Protein AF-A0A9D5YER2-F1 (afdb_monomer)

Radius of gyration: 27.89 Å; Cα contacts (8 Å, |Δi|>4): 92; chains: 1; bounding box: 49×84×61 Å

Solvent-accessible surface area (backbone atoms only — not comparable to full-atom values): 9238 Å² total; per-residue (Å²): 123,47,79,38,75,93,77,35,31,36,40,27,46,61,69,52,48,62,48,29,72,40,85,91,34,72,49,20,54,52,53,50,52,51,36,69,79,38,74,85,38,47,78,40,70,50,75,81,81,73,74,62,90,54,75,77,71,39,74,69,49,53,52,54,51,33,56,75,75,33,72,83,50,34,63,60,52,50,48,56,56,45,59,54,51,72,77,57,82,60,95,84,51,76,71,58,58,51,58,50,52,51,49,55,50,50,56,50,31,72,77,42,57,88,75,46,48,77,71,55,47,51,53,52,51,64,74,62,53,74,79,77,73,77,74,74,79,73,88,77,81,79,84,81,79,81,87,78,132

Foldseek 3Di:
DDADQVQLEAEDEPVLVVQLVDPPGPSVVVVVVSCVVRVPHYYDHDDPPPPVLCPPVDPVVLLVVCVVPPVPCNVVLVCLVVVLVVVPPPPPDPPSVVVSVVVSVVVSCVVVVVSPDPVVVVVVCVVPPPPPPPPPPPDDDDDDDDDDD

Sequence (149 aa):
MFINESKREIIVSKAEYTKAMKVGTPEFEDLFRAKQICPNAKVIIKKSNNKNNYKNLTKKFMLNYVNANDKNYIETFEQLFNSIGETIYDEANDEYKEVSFFYVRNEFLKRYPQFMTPSDRKKFEEANKPALTTVSTEEFTEEITDEVA

Secondary structure (DSSP, 8-state):
-EEETTTTEEEEEHHHHHHHTSTTSHHHHHHHHHHHHSTTPEEEEE------TTTT--HHHHHHHHHHH-TTTHHHHHHHHHHHHHT---TT-HHHHHHHHHHHHHHHHHH-GGG--HHHHHHHHHHT---------------------

Mean predicted aligned error: 16.17 Å

Structure (mmCIF, N/CA/C/O backbone):
data_AF-A0A9D5YER2-F1
#
_entry.id   AF-A0A9D5YER2-F1
#
loop_
_atom_site.group_PDB
_atom_site.id
_atom_site.type_symbol
_atom_site.label_atom_id
_atom_site.label_alt_id
_atom_site.label_comp_id
_atom_site.label_asym_id
_atom_site.label_entity_id
_atom_site.label_seq_id
_atom_site.pdbx_PDB_ins_code
_atom_site.Cartn_x
_atom_site.Cartn_y
_atom_site.Cartn_z
_atom_site.occupancy
_atom_site.B_iso_or_equiv
_atom_site.auth_seq_id
_atom_site.auth_comp_id
_atom_site.auth_asym_id
_atom_site.auth_atom_id
_atom_site.pdbx_PDB_model_num
ATOM 1 N N . MET A 1 1 ? 9.301 -8.240 -16.639 1.00 79.44 1 MET A N 1
ATOM 2 C CA . MET A 1 1 ? 8.847 -8.030 -18.041 1.00 79.44 1 MET A CA 1
ATOM 3 C C . MET A 1 1 ? 8.426 -9.354 -18.682 1.00 79.44 1 MET A C 1
ATOM 5 O O . MET A 1 1 ? 9.010 -10.375 -18.353 1.00 79.44 1 MET A O 1
ATOM 9 N N . PHE A 1 2 ? 7.410 -9.364 -19.554 1.00 86.62 2 PHE A N 1
ATOM 10 C CA . PHE A 1 2 ? 6.900 -10.574 -20.223 1.00 86.62 2 PHE A CA 1
ATOM 11 C C . PHE A 1 2 ? 6.587 -10.302 -21.701 1.00 86.62 2 PHE A C 1
ATOM 13 O O . PHE A 1 2 ? 5.973 -9.282 -22.009 1.00 86.62 2 PHE A O 1
ATOM 20 N N . ILE A 1 3 ? 6.966 -11.208 -22.604 1.00 87.31 3 ILE A N 1
ATOM 21 C CA . ILE A 1 3 ? 6.707 -11.089 -24.047 1.00 87.31 3 ILE A CA 1
ATOM 22 C C . ILE A 1 3 ? 5.564 -12.033 -24.427 1.00 87.31 3 ILE A C 1
ATOM 24 O O . ILE A 1 3 ? 5.626 -13.234 -24.186 1.00 87.31 3 IL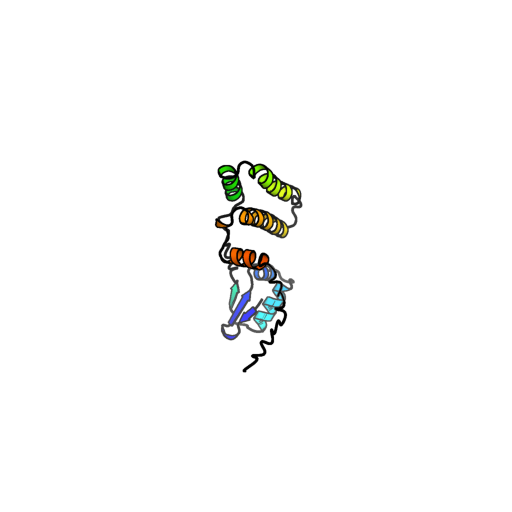E A O 1
ATOM 28 N N . ASN A 1 4 ? 4.515 -11.482 -25.030 1.00 86.19 4 ASN A N 1
ATOM 29 C CA . ASN A 1 4 ? 3.435 -12.233 -25.651 1.00 86.19 4 ASN A CA 1
ATOM 30 C C . ASN A 1 4 ? 3.632 -12.226 -27.168 1.00 86.19 4 ASN A C 1
ATOM 32 O O . ASN A 1 4 ? 3.234 -11.279 -27.849 1.00 86.19 4 ASN A O 1
ATOM 36 N N . GLU A 1 5 ? 4.242 -13.285 -27.691 1.00 82.06 5 GLU A N 1
ATOM 37 C CA . GLU A 1 5 ? 4.552 -13.409 -29.118 1.00 82.06 5 GLU A CA 1
ATOM 38 C C . GLU A 1 5 ? 3.284 -13.471 -29.981 1.00 82.06 5 GLU A C 1
ATOM 40 O O . GLU A 1 5 ? 3.188 -12.771 -30.990 1.00 82.06 5 GLU A O 1
ATOM 45 N N . SER A 1 6 ? 2.260 -14.215 -29.544 1.00 84.75 6 SER A N 1
ATOM 46 C CA . SER A 1 6 ? 1.005 -14.393 -30.289 1.00 84.75 6 SER A CA 1
ATOM 47 C C . SER A 1 6 ? 0.247 -13.084 -30.497 1.00 84.75 6 SER A C 1
ATOM 49 O O . SER A 1 6 ? -0.347 -12.867 -31.551 1.00 84.75 6 SER A O 1
ATOM 51 N N . LYS A 1 7 ? 0.256 -12.200 -29.492 1.00 84.94 7 LYS A N 1
ATOM 52 C CA . LYS A 1 7 ? -0.394 -10.880 -29.568 1.00 84.94 7 LYS A CA 1
ATOM 53 C C . LYS A 1 7 ? 0.551 -9.764 -29.998 1.00 84.94 7 LYS A C 1
ATOM 55 O O . LYS A 1 7 ? 0.090 -8.647 -30.208 1.00 84.94 7 LYS A O 1
ATOM 60 N N . ARG A 1 8 ? 1.850 -10.056 -30.139 1.00 87.00 8 ARG A N 1
ATOM 61 C CA . ARG A 1 8 ? 2.913 -9.064 -30.348 1.00 87.00 8 ARG A CA 1
ATOM 62 C C . ARG A 1 8 ? 2.838 -7.958 -29.294 1.00 87.00 8 ARG A C 1
ATOM 64 O O . ARG A 1 8 ? 2.746 -6.775 -29.614 1.00 87.00 8 ARG A O 1
ATOM 71 N N . GLU A 1 9 ? 2.854 -8.342 -28.023 1.00 91.88 9 GLU A N 1
ATOM 72 C CA . GLU A 1 9 ? 2.796 -7.402 -26.900 1.00 91.88 9 GLU A CA 1
ATOM 73 C C . GLU A 1 9 ? 3.950 -7.639 -25.927 1.00 91.88 9 GLU A C 1
ATOM 75 O O . GLU A 1 9 ? 4.200 -8.766 -25.511 1.00 91.88 9 GLU A O 1
ATOM 80 N N . ILE A 1 10 ? 4.628 -6.568 -25.518 1.00 90.62 10 ILE A N 1
ATOM 81 C CA . ILE A 1 10 ? 5.614 -6.601 -24.433 1.00 90.62 10 ILE A CA 1
ATOM 82 C C . ILE A 1 10 ? 4.936 -6.022 -23.196 1.00 90.62 10 ILE A C 1
ATOM 84 O O . ILE A 1 10 ? 4.649 -4.826 -23.132 1.00 90.62 10 ILE A O 1
ATOM 88 N N . ILE A 1 11 ? 4.650 -6.874 -22.221 1.00 89.44 11 ILE A N 1
ATOM 89 C CA . ILE A 1 11 ? 3.962 -6.513 -20.987 1.00 89.44 11 ILE A CA 1
ATOM 90 C C . ILE A 1 11 ? 4.998 -6.129 -19.930 1.00 89.44 11 ILE A C 1
ATOM 92 O O . ILE A 1 11 ? 5.840 -6.932 -19.520 1.00 89.44 11 ILE A O 1
ATOM 96 N N . VAL A 1 12 ? 4.898 -4.892 -19.454 1.00 90.62 12 VAL A N 1
ATOM 97 C CA . VAL A 1 12 ? 5.778 -4.305 -18.434 1.00 90.62 12 VAL A CA 1
ATOM 98 C C . VAL A 1 12 ? 4.952 -3.732 -17.294 1.00 90.62 12 VAL A C 1
ATOM 100 O O . VAL A 1 12 ? 3.843 -3.239 -17.504 1.00 90.62 12 VAL A O 1
ATOM 103 N N . SER A 1 13 ? 5.466 -3.775 -16.070 1.00 88.06 13 SER A N 1
ATOM 104 C CA . SER A 1 13 ? 4.884 -2.989 -14.981 1.00 88.06 13 SER A CA 1
ATOM 105 C C . SER A 1 13 ? 5.176 -1.497 -15.179 1.00 88.06 13 SER A C 1
ATOM 107 O O . SER A 1 13 ? 6.111 -1.110 -15.881 1.00 88.06 13 SER A O 1
ATOM 109 N N . LYS A 1 14 ? 4.386 -0.630 -14.531 1.00 86.25 14 LYS A N 1
ATOM 110 C CA . LYS A 1 14 ? 4.625 0.823 -14.565 1.00 86.25 14 LYS A CA 1
ATOM 111 C C . LYS A 1 14 ? 6.012 1.185 -14.018 1.00 86.25 14 LYS A C 1
ATOM 113 O O . LYS A 1 14 ? 6.659 2.062 -14.574 1.00 86.25 14 LYS A O 1
ATOM 118 N N . ALA A 1 15 ? 6.462 0.518 -12.955 1.00 86.19 15 ALA A N 1
ATOM 119 C CA . ALA A 1 15 ? 7.764 0.776 -12.344 1.00 86.19 15 ALA A CA 1
ATOM 120 C C . ALA A 1 15 ? 8.919 0.378 -13.276 1.00 86.19 15 ALA A C 1
ATOM 122 O O . ALA A 1 15 ? 9.803 1.196 -13.519 1.00 86.19 15 ALA A O 1
ATOM 123 N N . GLU A 1 16 ? 8.872 -0.830 -13.850 1.00 87.06 16 GLU A N 1
ATOM 124 C CA . GLU A 1 16 ? 9.866 -1.289 -14.832 1.00 87.06 16 GLU A CA 1
ATOM 125 C C . GLU A 1 16 ? 9.901 -0.367 -16.054 1.00 87.06 16 GLU A C 1
ATOM 127 O O . GLU A 1 16 ? 10.980 0.017 -16.489 1.00 87.06 16 GLU A O 1
ATOM 132 N N . TYR A 1 17 ? 8.740 0.048 -16.577 1.00 89.06 17 TYR A N 1
ATOM 133 C CA . TYR A 1 17 ? 8.687 0.945 -17.732 1.00 89.06 17 TYR A CA 1
ATOM 134 C C . TYR A 1 17 ? 9.355 2.293 -17.447 1.00 89.06 17 TYR A C 1
ATOM 136 O O . TYR A 1 17 ? 10.166 2.746 -18.246 1.00 89.06 17 TYR A O 1
ATOM 144 N N . THR A 1 18 ? 9.069 2.915 -16.298 1.00 88.81 18 THR A N 1
ATOM 145 C CA . THR A 1 18 ? 9.690 4.195 -15.915 1.00 88.81 18 THR A CA 1
ATOM 146 C C . THR A 1 18 ? 11.210 4.077 -15.797 1.00 88.81 18 THR A C 1
ATOM 148 O O . THR A 1 18 ? 11.927 4.978 -16.229 1.00 88.81 18 THR A O 1
ATOM 151 N N . LYS A 1 19 ? 11.717 2.970 -15.238 1.00 90.56 19 LYS A N 1
ATOM 152 C CA . LYS A 1 19 ? 13.163 2.710 -15.161 1.00 90.56 19 LYS A CA 1
ATOM 153 C C . LYS A 1 19 ? 13.763 2.490 -16.548 1.00 90.56 19 LYS A C 1
ATOM 155 O O . LYS A 1 19 ? 14.757 3.128 -16.876 1.00 90.56 19 LYS A O 1
ATOM 160 N N . ALA A 1 20 ? 13.081 1.719 -17.392 1.00 89.38 20 ALA A N 1
ATOM 161 C CA . ALA A 1 20 ? 13.477 1.437 -18.767 1.00 89.38 20 ALA A CA 1
ATOM 162 C C . ALA A 1 20 ? 13.493 2.669 -19.688 1.00 89.38 20 ALA A C 1
ATOM 164 O O . ALA A 1 20 ? 13.995 2.578 -20.802 1.00 89.38 20 ALA A O 1
ATOM 165 N N . MET A 1 21 ? 12.967 3.827 -19.270 1.00 87.50 21 MET A N 1
ATOM 166 C CA . MET A 1 21 ? 13.139 5.082 -20.017 1.00 87.50 21 MET A CA 1
ATOM 167 C C . MET A 1 21 ? 14.532 5.701 -19.826 1.00 87.50 21 MET A C 1
ATOM 169 O O . MET A 1 21 ? 14.908 6.594 -20.584 1.00 87.50 21 MET A O 1
ATOM 173 N N . LYS A 1 22 ? 15.305 5.247 -18.831 1.00 90.75 22 LYS A N 1
ATOM 174 C CA . LYS A 1 22 ? 16.676 5.703 -18.586 1.00 90.75 22 LYS A CA 1
ATOM 175 C C . LYS A 1 22 ? 17.665 4.758 -19.260 1.00 90.75 22 LYS A C 1
ATOM 177 O O . LYS A 1 22 ? 17.782 3.594 -18.877 1.00 90.75 22 LYS A O 1
ATOM 182 N N . VAL A 1 23 ? 18.391 5.278 -20.245 1.00 88.12 23 VAL A N 1
ATOM 183 C CA . VAL A 1 23 ? 19.458 4.547 -20.942 1.00 88.12 23 VAL A CA 1
ATOM 184 C C . VAL A 1 23 ? 20.531 4.111 -19.940 1.00 88.12 23 VAL A C 1
ATOM 186 O O . VAL A 1 23 ? 20.901 4.883 -19.057 1.00 88.12 23 VAL A O 1
ATOM 189 N N . GLY A 1 24 ? 21.015 2.874 -20.075 1.00 86.69 24 GLY A N 1
ATOM 190 C CA . GLY A 1 24 ? 22.034 2.295 -19.192 1.00 86.69 24 GLY A CA 1
ATOM 191 C C . GLY A 1 24 ? 21.486 1.655 -17.913 1.00 86.69 24 GLY A C 1
ATOM 192 O O . GLY A 1 24 ? 22.265 1.220 -17.072 1.00 86.69 24 GLY A O 1
ATOM 193 N N . THR A 1 25 ? 20.161 1.584 -17.752 1.00 91.69 25 THR A N 1
ATOM 194 C CA . THR A 1 25 ? 19.543 0.749 -16.713 1.00 91.69 25 THR A CA 1
ATOM 195 C C . THR A 1 25 ? 19.361 -0.691 -17.205 1.00 91.69 25 THR A C 1
ATOM 197 O O . THR A 1 25 ? 19.123 -0.892 -18.401 1.00 91.69 25 THR A O 1
ATOM 200 N N . PRO A 1 26 ? 19.405 -1.696 -16.311 1.00 91.31 26 PRO A N 1
ATOM 201 C CA . PRO A 1 26 ? 19.087 -3.079 -16.671 1.00 91.31 26 PRO A CA 1
ATOM 202 C C . PRO A 1 26 ? 17.713 -3.204 -17.346 1.00 91.31 26 PRO A C 1
ATOM 204 O O . PRO A 1 26 ? 17.563 -3.890 -18.352 1.00 91.31 26 PRO A O 1
ATOM 207 N N . GLU A 1 27 ? 16.718 -2.454 -16.864 1.00 90.94 27 GLU A N 1
ATOM 208 C CA . GLU A 1 27 ? 15.365 -2.475 -17.417 1.00 90.94 27 GLU A CA 1
ATOM 209 C C . GLU A 1 27 ? 15.287 -1.892 -18.841 1.00 90.94 27 GLU A C 1
ATOM 211 O O . GLU A 1 27 ? 14.436 -2.311 -19.633 1.00 90.94 27 GLU A O 1
ATOM 216 N N . PHE A 1 28 ? 16.167 -0.945 -19.191 1.00 92.00 28 PHE A N 1
ATOM 217 C CA . PHE A 1 28 ? 16.289 -0.437 -20.561 1.00 92.00 28 PHE A CA 1
ATOM 218 C C . PHE A 1 28 ? 16.851 -1.510 -21.496 1.00 92.00 28 PHE A C 1
ATOM 220 O O . PHE A 1 28 ? 16.302 -1.715 -22.581 1.00 92.00 28 PHE A O 1
ATOM 227 N N . GLU A 1 29 ? 17.910 -2.213 -21.081 1.00 91.81 29 GLU A N 1
ATOM 228 C CA . GLU A 1 29 ? 18.491 -3.295 -21.881 1.00 91.81 29 GLU A CA 1
ATOM 229 C C . GLU A 1 29 ? 17.493 -4.427 -22.111 1.00 91.81 29 GLU A C 1
ATOM 231 O O . GLU A 1 29 ? 17.349 -4.895 -23.240 1.00 91.81 29 GLU A O 1
ATOM 236 N N . ASP A 1 30 ? 16.756 -4.817 -21.074 1.00 90.44 30 ASP A N 1
ATOM 237 C CA . ASP A 1 30 ? 15.727 -5.849 -21.175 1.00 90.44 30 ASP A CA 1
ATOM 238 C C . ASP A 1 30 ? 14.628 -5.453 -22.166 1.00 90.44 30 ASP A C 1
ATOM 240 O O . ASP A 1 30 ? 14.231 -6.253 -23.018 1.00 90.44 30 ASP A O 1
ATOM 244 N N . LEU A 1 31 ? 14.173 -4.194 -22.125 1.00 90.00 31 LEU A N 1
ATOM 245 C CA . LEU A 1 31 ? 13.164 -3.696 -23.063 1.00 90.00 31 LEU A CA 1
ATOM 246 C C . LEU A 1 31 ? 13.705 -3.644 -24.495 1.00 90.00 31 LEU A C 1
ATOM 248 O O . LEU A 1 31 ? 12.978 -3.925 -25.450 1.00 90.00 31 LEU A O 1
ATOM 252 N N . PHE A 1 32 ? 14.977 -3.281 -24.651 1.00 90.25 32 PHE A N 1
ATOM 253 C CA . PHE A 1 32 ? 15.642 -3.225 -25.943 1.00 90.25 32 PHE A CA 1
ATOM 254 C C . PHE A 1 32 ? 15.810 -4.622 -26.552 1.00 90.25 32 PHE A C 1
ATOM 256 O O . PHE A 1 32 ? 15.434 -4.830 -27.706 1.00 90.25 32 PHE A O 1
ATOM 263 N N . ARG A 1 33 ? 16.265 -5.607 -25.767 1.00 90.62 33 ARG A N 1
ATOM 264 C CA . ARG A 1 33 ? 16.344 -7.020 -26.178 1.00 90.62 33 ARG A CA 1
ATOM 265 C C . ARG A 1 33 ? 14.965 -7.568 -26.541 1.00 90.62 33 ARG 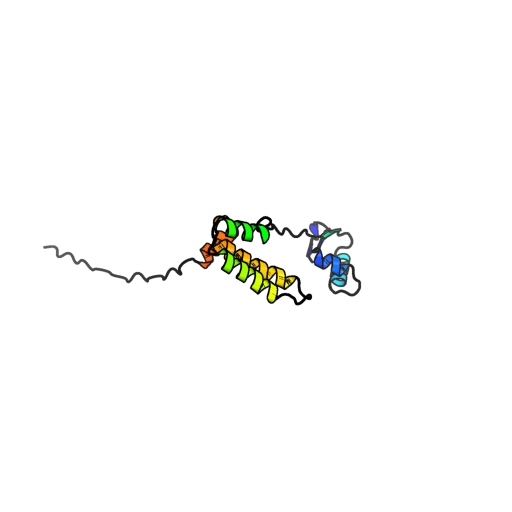A C 1
ATOM 267 O O . ARG A 1 33 ? 14.809 -8.184 -27.592 1.00 90.62 33 ARG A O 1
ATOM 274 N N . ALA A 1 34 ? 13.939 -7.271 -25.742 1.00 88.12 34 ALA A N 1
ATOM 275 C CA . ALA A 1 34 ? 12.565 -7.677 -26.038 1.00 88.12 34 ALA A CA 1
ATOM 276 C C . ALA A 1 34 ? 12.058 -7.104 -27.375 1.00 88.12 34 ALA A C 1
ATOM 278 O O . ALA A 1 34 ? 11.384 -7.804 -28.133 1.00 88.12 34 ALA A O 1
ATOM 279 N N . LYS A 1 35 ? 12.423 -5.859 -27.710 1.00 87.62 35 LYS A N 1
ATOM 280 C CA . LYS A 1 35 ? 12.124 -5.259 -29.020 1.00 87.62 35 LYS A CA 1
ATOM 281 C C . LYS A 1 35 ? 12.915 -5.885 -30.165 1.00 87.62 35 LYS A C 1
ATOM 283 O O . LYS A 1 35 ? 12.386 -5.953 -31.264 1.00 87.62 35 LYS A O 1
ATOM 288 N N . GLN A 1 36 ? 14.141 -6.353 -29.947 1.00 89.75 36 GLN A N 1
ATOM 289 C CA . GLN A 1 36 ? 14.880 -7.079 -30.989 1.00 89.75 36 GLN A CA 1
ATOM 290 C C . GLN A 1 36 ? 14.226 -8.428 -31.312 1.00 89.75 36 GLN A C 1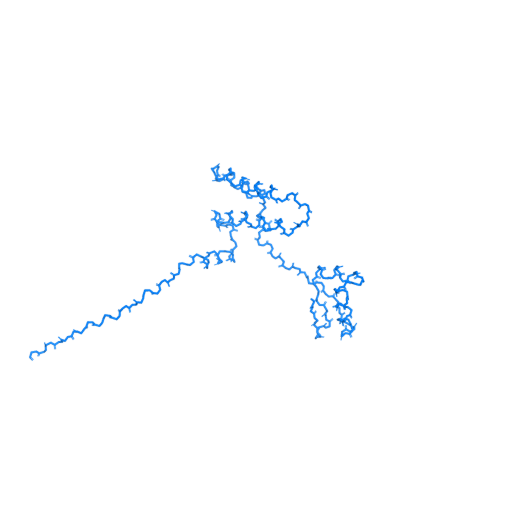
ATOM 292 O O . GLN A 1 36 ? 14.109 -8.786 -32.480 1.00 89.75 36 GLN A O 1
ATOM 297 N N . ILE A 1 37 ? 13.751 -9.140 -30.287 1.00 87.31 37 ILE A N 1
ATOM 298 C CA . ILE A 1 37 ? 13.060 -10.431 -30.435 1.00 87.31 37 ILE A CA 1
ATOM 299 C C . ILE A 1 37 ? 11.685 -10.242 -31.097 1.00 87.31 37 ILE A C 1
ATOM 301 O O . ILE A 1 37 ? 11.274 -11.042 -31.932 1.00 87.31 37 ILE A O 1
ATOM 305 N N . CYS A 1 38 ? 10.975 -9.162 -30.758 1.00 84.88 38 CYS A N 1
ATOM 306 C CA . CYS A 1 38 ? 9.662 -8.832 -31.312 1.00 84.88 38 CYS A CA 1
ATOM 307 C C . CYS A 1 38 ? 9.610 -7.375 -31.831 1.00 84.88 38 CYS A C 1
ATOM 309 O O . CYS A 1 38 ? 9.042 -6.504 -31.163 1.00 84.88 38 CYS A O 1
ATOM 311 N N . PRO A 1 39 ? 10.129 -7.098 -33.047 1.00 82.06 39 PRO A N 1
ATOM 312 C CA . PRO A 1 39 ? 10.322 -5.735 -33.573 1.00 82.06 39 PRO A CA 1
ATOM 313 C C . PRO A 1 39 ? 9.048 -4.901 -33.698 1.00 82.06 39 PRO A C 1
ATOM 315 O O . PRO A 1 39 ? 9.067 -3.688 -33.505 1.00 82.06 39 PRO A O 1
ATOM 318 N N . ASN A 1 40 ? 7.924 -5.560 -33.981 1.00 85.62 40 ASN A N 1
ATOM 319 C CA . ASN A 1 40 ? 6.624 -4.920 -34.185 1.00 85.62 40 ASN A CA 1
ATOM 320 C C . ASN A 1 40 ? 5.702 -5.032 -32.962 1.00 85.62 40 ASN A C 1
ATOM 322 O O . ASN A 1 40 ? 4.495 -4.819 -33.090 1.00 85.62 40 ASN A O 1
ATOM 326 N N . ALA A 1 41 ? 6.228 -5.424 -31.797 1.00 86.88 41 ALA A N 1
ATOM 327 C CA . ALA A 1 41 ? 5.403 -5.587 -30.613 1.00 86.88 41 ALA A CA 1
ATOM 328 C C . ALA A 1 41 ? 5.060 -4.255 -29.941 1.00 86.88 41 ALA A C 1
ATOM 330 O O . ALA A 1 41 ? 5.893 -3.360 -29.778 1.00 86.88 41 ALA A O 1
ATOM 331 N N . LYS A 1 42 ? 3.809 -4.143 -29.494 1.00 90.56 42 LYS A N 1
ATOM 332 C CA . LYS A 1 42 ? 3.326 -3.005 -28.720 1.00 90.56 42 LYS A CA 1
ATOM 333 C C . LYS A 1 42 ? 3.719 -3.172 -27.255 1.00 90.56 42 LYS A C 1
ATOM 335 O O . LYS A 1 42 ? 3.460 -4.206 -26.648 1.00 90.56 42 LYS A O 1
ATOM 340 N N . VAL A 1 43 ? 4.297 -2.136 -26.656 1.00 89.75 43 VAL A N 1
ATOM 341 C CA . VAL A 1 43 ? 4.580 -2.134 -25.214 1.00 89.75 43 VAL A CA 1
ATOM 342 C C . VAL A 1 43 ? 3.294 -1.804 -24.455 1.00 89.75 43 VAL A C 1
ATOM 344 O O . VAL A 1 43 ? 2.707 -0.739 -24.649 1.00 89.75 43 VAL A O 1
ATOM 347 N N . ILE A 1 44 ? 2.846 -2.721 -23.599 1.00 91.50 44 ILE A N 1
ATOM 348 C CA . ILE A 1 44 ? 1.646 -2.581 -22.776 1.00 91.50 44 ILE A CA 1
ATOM 349 C C . ILE A 1 44 ? 2.056 -2.453 -21.312 1.00 91.50 44 ILE A C 1
ATOM 351 O O . ILE A 1 44 ? 2.637 -3.365 -20.722 1.00 91.50 44 ILE A O 1
ATOM 355 N N . ILE A 1 45 ? 1.698 -1.324 -20.700 1.00 90.12 45 ILE A N 1
ATOM 356 C CA . ILE A 1 45 ? 1.893 -1.114 -19.267 1.00 90.12 45 ILE A CA 1
ATOM 357 C C . ILE A 1 45 ? 0.760 -1.816 -18.522 1.00 90.12 45 ILE A C 1
ATOM 359 O O . ILE A 1 45 ? -0.399 -1.391 -18.565 1.00 90.12 45 ILE A O 1
ATOM 363 N N . LYS A 1 46 ? 1.093 -2.894 -17.814 1.00 85.88 46 LYS A N 1
ATOM 364 C CA . LYS A 1 46 ? 0.151 -3.612 -16.961 1.00 85.88 46 LYS A CA 1
ATOM 365 C C . LYS A 1 46 ? -0.282 -2.689 -15.826 1.00 85.88 46 LYS A C 1
ATOM 367 O O . LYS A 1 46 ? 0.530 -2.271 -14.998 1.00 85.88 46 LYS A O 1
ATOM 372 N N . LYS A 1 47 ? -1.580 -2.383 -15.767 1.00 74.62 47 LYS A N 1
ATOM 373 C CA . LYS A 1 47 ? -2.165 -1.730 -14.593 1.00 74.62 47 LYS A CA 1
ATOM 374 C C . LYS A 1 47 ? -2.047 -2.688 -13.412 1.00 74.62 47 LYS A C 1
ATOM 376 O O . LYS A 1 47 ? -2.453 -3.847 -13.509 1.00 74.62 47 LYS A O 1
ATOM 381 N N . SER A 1 48 ? -1.494 -2.202 -12.303 1.00 64.62 48 SER A N 1
ATOM 382 C CA . SER A 1 48 ? -1.618 -2.912 -11.036 1.00 64.62 48 SER A CA 1
ATOM 383 C C . SER A 1 48 ? -3.101 -2.936 -10.677 1.00 64.62 48 SER A C 1
ATOM 385 O O . SER A 1 48 ? -3.691 -1.899 -10.378 1.00 64.62 48 SER A O 1
ATOM 387 N N . ASN A 1 49 ? -3.718 -4.115 -10.740 1.00 57.72 49 ASN A N 1
ATOM 388 C CA . ASN A 1 49 ? -5.020 -4.350 -10.130 1.00 57.72 49 ASN A CA 1
ATOM 389 C C . ASN A 1 49 ? -4.813 -4.527 -8.624 1.00 57.72 49 ASN A C 1
ATOM 391 O O . ASN A 1 49 ? -5.141 -5.573 -8.067 1.00 57.72 49 ASN A O 1
ATOM 395 N N . ASN A 1 50 ? -4.278 -3.506 -7.952 1.00 57.38 50 ASN A N 1
ATOM 396 C CA . ASN A 1 50 ? -4.436 -3.410 -6.511 1.00 57.38 50 ASN A CA 1
ATOM 397 C C . ASN A 1 50 ? -5.911 -3.103 -6.268 1.00 57.38 50 ASN A C 1
ATOM 399 O O . ASN A 1 50 ? -6.329 -1.948 -6.178 1.00 57.38 50 ASN A O 1
ATOM 403 N N . LYS A 1 51 ? -6.727 -4.163 -6.206 1.00 58.16 51 LYS A N 1
ATOM 404 C CA . LYS A 1 51 ? -8.024 -4.103 -5.543 1.00 58.16 51 LYS A CA 1
ATOM 405 C C . LYS A 1 51 ? -7.706 -3.765 -4.097 1.00 58.16 51 LYS A C 1
ATOM 407 O O . LYS A 1 51 ? -7.400 -4.643 -3.297 1.00 58.16 51 LYS A O 1
ATOM 412 N N . ASN A 1 52 ? -7.678 -2.470 -3.790 1.00 61.69 52 ASN A N 1
ATOM 413 C CA . ASN A 1 52 ? -7.514 -2.013 -2.428 1.00 61.69 52 ASN A CA 1
ATOM 414 C C . ASN A 1 52 ? -8.832 -2.316 -1.717 1.00 61.69 52 ASN A C 1
ATOM 416 O O . ASN A 1 52 ? -9.730 -1.480 -1.636 1.00 61.69 52 ASN A O 1
ATOM 420 N N . ASN A 1 53 ? -8.946 -3.564 -1.268 1.00 65.81 53 ASN A N 1
ATOM 421 C CA . ASN A 1 53 ? -10.081 -4.130 -0.547 1.00 65.81 53 ASN A CA 1
ATOM 422 C C . ASN A 1 53 ? -10.452 -3.302 0.699 1.00 65.81 53 ASN A C 1
ATOM 424 O O . ASN A 1 53 ? -11.539 -3.444 1.245 1.00 65.81 53 ASN A O 1
ATOM 428 N N . TYR A 1 54 ? -9.556 -2.397 1.100 1.00 70.00 54 TYR A N 1
ATOM 429 C CA . TYR A 1 54 ? -9.625 -1.568 2.286 1.00 70.00 54 TYR A CA 1
ATOM 430 C C . TYR A 1 54 ? -9.572 -0.066 1.988 1.00 70.00 54 TYR A C 1
ATOM 432 O O . TYR A 1 54 ? -9.239 0.716 2.872 1.00 70.00 54 TYR A O 1
ATOM 440 N N . LYS A 1 55 ? -9.929 0.369 0.769 1.00 67.19 55 LYS A N 1
ATOM 441 C CA . LYS A 1 55 ? -9.894 1.790 0.358 1.00 67.19 55 LYS A CA 1
ATOM 442 C C . LYS A 1 55 ? -10.609 2.743 1.337 1.00 67.19 55 LYS A C 1
ATOM 444 O O . LYS A 1 55 ? -10.221 3.902 1.440 1.00 67.19 55 LYS A O 1
ATOM 449 N N . ASN A 1 56 ? -11.613 2.253 2.067 1.00 73.12 56 ASN A N 1
ATOM 450 C CA . ASN A 1 56 ? -12.398 3.045 3.020 1.00 73.12 56 ASN A CA 1
ATOM 451 C C . ASN A 1 56 ? -11.903 2.942 4.476 1.00 73.12 56 ASN A C 1
ATOM 453 O O . ASN A 1 56 ? -12.313 3.736 5.319 1.00 73.12 56 ASN A O 1
ATOM 457 N N . LEU A 1 57 ? -10.998 2.008 4.778 1.00 81.50 57 LEU A N 1
ATOM 458 C CA . LEU A 1 57 ? -10.398 1.825 6.100 1.00 81.50 57 LEU A CA 1
ATOM 459 C C . LEU A 1 57 ? -9.192 2.753 6.253 1.00 81.50 57 LEU A C 1
ATOM 461 O O . LEU A 1 57 ? -8.050 2.320 6.294 1.00 81.50 57 LEU A O 1
ATOM 465 N N . THR A 1 58 ? -9.450 4.059 6.280 1.00 81.25 58 THR A N 1
ATOM 466 C CA . THR A 1 58 ? -8.410 5.077 6.502 1.00 81.25 58 THR A CA 1
ATOM 467 C C . THR A 1 58 ? -8.086 5.224 7.993 1.00 81.25 58 THR A C 1
ATOM 469 O O . THR A 1 58 ? -8.916 4.893 8.840 1.00 81.25 58 THR A O 1
ATOM 472 N N . LYS A 1 59 ? -6.916 5.792 8.335 1.00 79.75 59 LYS A N 1
ATOM 473 C CA . LYS A 1 59 ? -6.555 6.142 9.730 1.00 79.75 59 LYS A CA 1
ATOM 474 C C . LYS A 1 59 ? -7.665 6.943 10.418 1.00 79.75 59 LYS A C 1
ATOM 476 O O . LYS A 1 59 ? -8.100 6.589 11.508 1.00 79.75 59 LYS A O 1
ATOM 481 N N . LYS A 1 60 ? -8.169 7.979 9.740 1.00 81.94 60 LYS A N 1
ATOM 482 C CA . LYS A 1 60 ? -9.253 8.833 10.246 1.00 81.94 60 LYS A CA 1
ATOM 483 C C . LYS A 1 60 ? -10.532 8.038 10.510 1.00 81.94 60 LYS A C 1
ATOM 48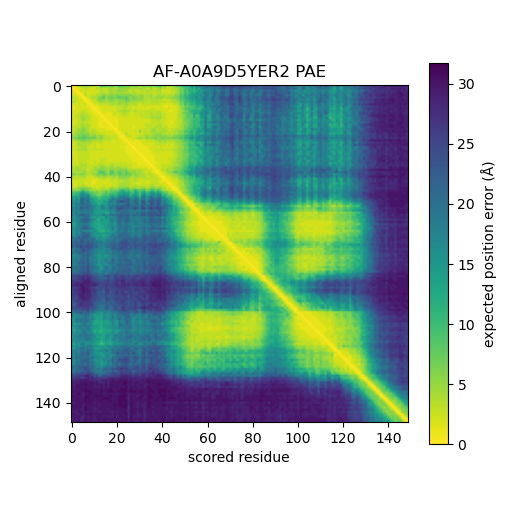5 O O . LYS A 1 60 ? -11.176 8.250 11.529 1.00 81.94 60 LYS A O 1
ATOM 490 N N . PHE A 1 61 ? -10.891 7.125 9.607 1.00 85.62 61 PHE A N 1
ATOM 491 C CA . PHE A 1 61 ? -12.066 6.278 9.791 1.00 85.62 61 PHE A CA 1
ATOM 492 C C . PHE A 1 61 ? -11.917 5.360 11.009 1.00 85.62 61 PHE A C 1
ATOM 494 O O . PHE A 1 61 ? -12.807 5.337 11.853 1.00 85.62 61 PHE A O 1
ATOM 501 N N . MET A 1 62 ? -10.787 4.653 11.127 1.00 87.19 62 MET A N 1
ATOM 502 C CA . MET A 1 62 ? -10.541 3.732 12.241 1.00 87.19 62 MET A CA 1
ATOM 503 C C . MET A 1 62 ? -10.558 4.456 13.593 1.00 87.19 62 MET A C 1
ATOM 505 O O . MET A 1 62 ? -11.251 4.011 14.502 1.00 87.19 62 MET A O 1
ATOM 509 N N . LEU A 1 63 ? -9.879 5.604 13.704 1.00 84.62 63 LEU A N 1
ATOM 510 C CA . LEU A 1 63 ? -9.869 6.415 14.930 1.00 84.62 63 LEU A CA 1
ATOM 511 C C . LEU A 1 63 ? -11.270 6.902 15.312 1.00 84.62 63 LEU A C 1
ATOM 513 O O . LEU A 1 63 ? -11.695 6.728 16.450 1.00 84.62 63 LEU A O 1
ATOM 517 N N . ASN A 1 64 ? -12.022 7.451 14.353 1.00 87.00 64 ASN A N 1
ATOM 518 C CA . ASN A 1 64 ? -13.386 7.912 14.610 1.00 87.00 64 ASN A CA 1
ATOM 519 C C . ASN A 1 64 ? -14.305 6.765 15.049 1.00 87.00 64 ASN A C 1
ATOM 521 O O . ASN A 1 64 ? -15.152 6.956 15.920 1.00 87.00 64 ASN A O 1
ATOM 525 N N . TYR A 1 65 ? -14.146 5.581 14.451 1.00 88.19 65 TYR A N 1
ATOM 526 C CA . TYR A 1 65 ? -14.950 4.416 14.797 1.00 88.19 65 TYR A CA 1
ATOM 527 C C . TYR A 1 65 ? -14.654 3.923 16.216 1.00 88.19 65 TYR A C 1
ATOM 529 O O . TYR A 1 65 ? -15.592 3.687 16.977 1.00 88.19 65 TYR A O 1
ATOM 537 N N . VAL A 1 66 ? -13.373 3.821 16.588 1.00 87.12 66 VAL A N 1
ATOM 538 C CA . VAL A 1 66 ? -12.965 3.447 17.950 1.00 87.12 66 VAL A CA 1
ATOM 539 C C . VAL A 1 66 ? -13.463 4.481 18.959 1.00 87.12 66 VAL A C 1
ATOM 541 O O . VAL A 1 66 ? -14.079 4.099 19.946 1.00 87.12 66 VAL A O 1
ATOM 544 N N . ASN A 1 67 ? -13.329 5.780 18.675 1.00 85.88 67 ASN A N 1
ATOM 545 C CA . ASN A 1 67 ? -13.825 6.843 19.559 1.00 85.88 67 ASN A CA 1
ATOM 546 C C . ASN A 1 67 ? -15.332 6.735 19.842 1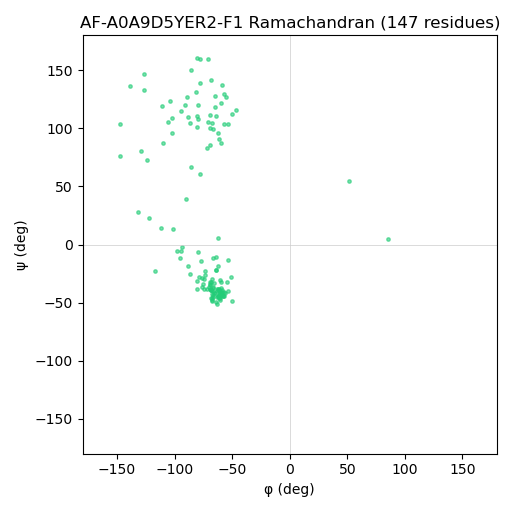.00 85.88 67 ASN A C 1
ATOM 548 O O . ASN A 1 67 ? -15.793 6.927 20.966 1.00 85.88 67 ASN A O 1
ATOM 552 N N . ALA A 1 68 ? -16.110 6.411 18.808 1.00 86.19 68 ALA A N 1
ATOM 553 C CA . ALA A 1 68 ? -17.559 6.326 18.914 1.00 86.19 68 ALA A CA 1
ATOM 554 C C . ALA A 1 68 ? -18.050 5.052 19.624 1.00 86.19 68 ALA A C 1
ATOM 556 O O . ALA A 1 68 ? -19.121 5.085 20.226 1.00 86.19 68 ALA A O 1
ATOM 557 N N . ASN A 1 69 ? -17.303 3.943 19.549 1.00 84.62 69 ASN A N 1
ATOM 558 C CA . ASN A 1 69 ? -17.787 2.621 19.970 1.00 84.62 69 ASN A CA 1
ATOM 559 C C . ASN A 1 69 ? -17.007 1.998 21.139 1.00 84.62 69 ASN A C 1
ATOM 561 O O . ASN A 1 69 ? -17.549 1.129 21.814 1.00 84.62 69 ASN A O 1
ATOM 565 N N . ASP A 1 70 ? -15.758 2.401 21.385 1.00 81.19 70 ASP A N 1
ATOM 566 C CA . ASP A 1 70 ? -14.887 1.799 22.402 1.00 81.19 70 ASP A CA 1
ATOM 567 C C . ASP A 1 70 ? -13.935 2.848 23.013 1.00 81.19 70 ASP A C 1
ATOM 569 O O . ASP A 1 70 ? -12.742 2.924 22.708 1.00 81.19 70 ASP A O 1
ATOM 573 N N . LYS A 1 71 ? -14.490 3.685 23.903 1.00 79.19 71 LYS A N 1
ATOM 574 C CA . LYS A 1 71 ? -13.767 4.767 24.600 1.00 79.19 71 LYS A CA 1
ATOM 575 C C . LYS A 1 71 ? -12.625 4.281 25.497 1.00 79.19 71 LYS A C 1
ATOM 577 O O . LYS A 1 71 ? -11.767 5.079 25.836 1.00 79.19 71 LYS A O 1
ATOM 582 N N . ASN A 1 72 ? -12.610 3.005 25.880 1.00 80.38 72 ASN A N 1
ATOM 583 C CA . ASN A 1 72 ? -11.519 2.429 26.670 1.00 80.38 72 ASN A CA 1
ATOM 584 C C . ASN A 1 72 ? -10.375 1.937 25.774 1.00 80.38 72 ASN A C 1
ATOM 586 O O . ASN A 1 72 ? -9.233 1.862 26.209 1.00 80.38 72 ASN A O 1
ATOM 590 N N . TYR A 1 73 ? -10.678 1.604 24.518 1.00 80.69 73 TYR A N 1
ATOM 591 C CA . TYR A 1 73 ? -9.695 1.134 23.548 1.00 80.69 73 TYR A CA 1
ATOM 592 C C . TYR A 1 73 ? -9.028 2.274 22.769 1.00 80.69 73 TYR A C 1
ATOM 594 O O . TYR A 1 73 ? -7.956 2.072 22.201 1.00 80.69 73 TYR A O 1
ATOM 602 N N . ILE A 1 74 ? -9.624 3.473 22.745 1.00 82.69 74 ILE A N 1
ATOM 603 C CA . ILE A 1 74 ? -9.078 4.606 21.987 1.00 82.69 74 ILE A CA 1
ATOM 604 C C . ILE A 1 74 ? -7.660 4.978 22.407 1.00 82.69 74 ILE A C 1
ATOM 606 O O . ILE A 1 74 ? -6.820 5.128 21.530 1.00 82.69 74 ILE A O 1
ATOM 610 N N . GLU A 1 75 ? -7.361 5.045 23.705 1.00 81.12 75 GLU A N 1
ATOM 611 C CA . GLU A 1 75 ? -6.021 5.407 24.180 1.00 81.12 75 GLU A CA 1
ATOM 612 C C . GLU A 1 75 ? -4.980 4.377 23.731 1.00 81.12 75 GLU A C 1
ATOM 614 O O . GLU A 1 75 ? -3.939 4.737 23.185 1.00 81.12 75 GLU A O 1
ATOM 619 N N . THR A 1 76 ? -5.289 3.082 23.865 1.00 81.81 76 THR A N 1
ATOM 620 C CA . THR A 1 76 ? -4.416 1.996 23.395 1.00 81.81 76 THR A CA 1
ATOM 621 C C . THR A 1 76 ? -4.236 2.034 21.877 1.00 81.81 76 THR A C 1
ATOM 623 O O . THR A 1 76 ? -3.141 1.810 21.366 1.00 81.81 76 THR A O 1
ATOM 626 N N . PHE A 1 77 ? -5.301 2.332 21.135 1.00 82.44 77 PHE A N 1
ATOM 627 C CA . PHE A 1 77 ? -5.281 2.363 19.677 1.00 82.44 77 PHE A CA 1
ATOM 628 C C . PHE A 1 77 ? -4.577 3.613 19.119 1.00 82.44 77 PHE A C 1
ATOM 630 O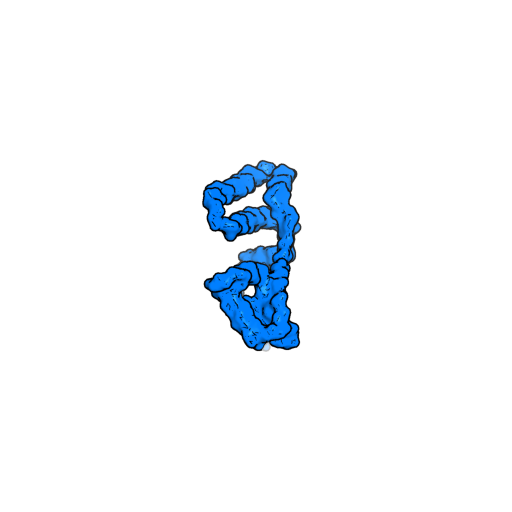 O . PHE A 1 77 ? -3.878 3.539 18.108 1.00 82.44 77 PHE A O 1
ATOM 637 N N . GLU A 1 78 ? -4.695 4.755 19.794 1.00 82.00 78 GLU A N 1
ATOM 638 C CA . GLU A 1 78 ? -3.934 5.969 19.498 1.00 82.00 78 GLU A CA 1
ATOM 639 C C . GLU A 1 78 ? -2.448 5.781 19.811 1.00 82.00 78 GLU A C 1
ATOM 641 O O . GLU A 1 78 ? -1.610 6.123 18.978 1.00 82.00 78 GLU A O 1
ATOM 646 N N . GLN A 1 79 ? -2.108 5.155 20.941 1.00 80.56 79 GLN A N 1
ATOM 647 C CA . GLN A 1 79 ? -0.729 4.773 21.269 1.00 80.56 79 GLN A CA 1
ATOM 648 C C . GLN A 1 79 ? -0.144 3.792 20.245 1.00 80.56 79 GLN A C 1
ATOM 650 O O . GLN A 1 79 ? 1.008 3.938 19.831 1.00 80.56 79 GLN A O 1
ATOM 655 N N . LEU A 1 80 ? -0.939 2.835 19.760 1.00 80.69 80 LEU A N 1
ATOM 656 C CA . LEU A 1 80 ? -0.542 1.933 18.677 1.00 80.69 80 LEU A CA 1
ATOM 657 C C . LEU A 1 80 ? -0.231 2.711 17.390 1.00 80.69 80 LEU A C 1
ATOM 659 O O . LEU A 1 80 ? 0.772 2.459 16.730 1.00 80.69 80 LEU A O 1
ATOM 663 N N . PHE A 1 81 ? -1.060 3.699 17.047 1.00 77.75 81 PHE A N 1
ATOM 664 C CA . PHE A 1 81 ? -0.828 4.557 15.887 1.00 77.75 81 PHE A CA 1
ATOM 665 C C . PHE A 1 81 ? 0.376 5.495 16.050 1.00 77.75 81 PHE A C 1
ATOM 667 O O . PHE A 1 81 ? 1.047 5.786 15.059 1.00 77.75 81 PHE A O 1
ATOM 674 N N . ASN A 1 82 ? 0.625 5.991 17.262 1.00 75.62 82 ASN A N 1
ATOM 675 C CA . ASN A 1 82 ? 1.692 6.948 17.557 1.00 75.62 82 ASN A CA 1
ATOM 676 C C . ASN A 1 82 ? 3.058 6.268 17.694 1.00 75.62 82 ASN A C 1
ATOM 678 O O . ASN A 1 82 ? 4.030 6.778 17.148 1.00 75.62 82 ASN A O 1
ATOM 682 N N . SER A 1 83 ? 3.128 5.079 18.300 1.00 70.19 83 SER A N 1
ATOM 683 C CA . SER A 1 83 ? 4.368 4.281 18.377 1.00 70.19 83 SER A CA 1
ATOM 684 C C . SER A 1 83 ? 4.902 3.897 16.992 1.00 70.19 83 SER A C 1
ATOM 686 O O . SER A 1 83 ? 6.109 3.836 16.763 1.00 70.19 83 SER A O 1
ATOM 688 N N . ILE A 1 84 ? 3.992 3.732 16.034 1.00 66.25 84 ILE A N 1
ATOM 689 C CA . ILE A 1 84 ? 4.298 3.545 14.617 1.00 66.25 84 ILE A CA 1
ATOM 690 C C . ILE A 1 84 ? 4.749 4.846 13.938 1.00 66.25 84 ILE A C 1
ATOM 692 O O . ILE A 1 84 ? 5.523 4.803 12.992 1.00 66.25 84 ILE A O 1
ATOM 696 N N . GLY A 1 85 ? 4.286 6.011 14.389 1.00 54.78 85 GLY A N 1
ATOM 697 C CA . GLY A 1 85 ? 4.759 7.302 13.883 1.00 54.78 85 GLY A CA 1
ATOM 698 C C . GLY A 1 85 ? 6.180 7.638 14.345 1.00 54.78 85 GLY A C 1
ATOM 699 O O . GLY A 1 85 ? 6.966 8.165 13.563 1.00 54.78 85 GLY A O 1
ATOM 700 N N . GLU A 1 86 ? 6.522 7.297 15.589 1.00 49.97 86 GLU A N 1
ATOM 701 C CA . GLU A 1 86 ? 7.828 7.602 16.193 1.00 49.97 86 GLU A CA 1
ATOM 702 C C . GLU A 1 86 ? 8.971 6.731 15.656 1.00 49.97 86 GLU A C 1
ATOM 704 O O . GLU A 1 86 ? 10.112 7.177 15.609 1.00 49.97 86 GLU A O 1
ATOM 709 N N . THR A 1 87 ? 8.681 5.523 15.165 1.00 48.09 87 THR A N 1
ATOM 710 C CA . THR A 1 87 ? 9.691 4.651 14.539 1.00 48.09 87 THR A CA 1
ATOM 711 C C . THR A 1 87 ? 10.021 5.021 13.083 1.00 48.09 87 THR A C 1
ATOM 713 O O . THR A 1 87 ? 10.919 4.416 12.505 1.00 48.09 87 THR A O 1
ATOM 716 N N . ILE A 1 88 ? 9.312 5.981 12.463 1.00 44.56 88 ILE A N 1
ATOM 717 C CA . ILE A 1 88 ? 9.283 6.170 10.992 1.00 44.56 88 ILE A CA 1
ATOM 718 C C . ILE A 1 88 ? 9.515 7.640 10.571 1.00 44.56 88 ILE A C 1
ATOM 720 O O . ILE A 1 88 ? 9.087 8.071 9.502 1.00 44.56 88 ILE A O 1
ATOM 724 N N . TYR A 1 89 ? 10.235 8.431 11.370 1.00 40.25 89 TYR A N 1
ATOM 725 C CA . TYR A 1 89 ? 10.804 9.712 10.907 1.00 40.25 89 TYR A CA 1
ATOM 726 C C . TYR A 1 89 ? 12.218 9.544 10.326 1.00 40.25 89 TYR A C 1
ATOM 728 O O . TYR A 1 89 ? 13.084 10.390 10.511 1.00 40.25 89 TYR A O 1
ATOM 736 N N . ASP A 1 90 ? 12.439 8.454 9.591 1.00 44.25 90 ASP A N 1
ATOM 737 C CA . ASP A 1 90 ? 13.572 8.323 8.679 1.00 44.25 90 ASP A CA 1
ATOM 738 C C . ASP A 1 90 ? 13.009 8.464 7.256 1.00 44.25 90 ASP A C 1
ATOM 740 O O . ASP A 1 90 ? 12.291 7.591 6.760 1.00 44.25 90 ASP A O 1
ATOM 744 N N . GLU A 1 91 ? 13.240 9.616 6.620 1.00 47.06 91 GLU A N 1
ATOM 745 C CA . GLU A 1 91 ? 12.605 10.068 5.364 1.00 47.06 91 GLU A CA 1
ATOM 746 C C . GLU A 1 91 ? 12.893 9.177 4.132 1.00 47.06 91 GLU A C 1
ATOM 748 O O . GLU A 1 91 ? 12.482 9.496 3.018 1.00 47.06 91 GLU A O 1
ATOM 753 N N . ALA A 1 92 ? 13.576 8.044 4.304 1.00 45.41 92 ALA A N 1
ATOM 754 C CA . ALA A 1 92 ? 14.197 7.292 3.222 1.00 45.41 92 ALA A CA 1
ATOM 755 C C . ALA A 1 92 ? 13.400 6.092 2.673 1.00 45.41 92 ALA A C 1
ATOM 757 O O . ALA A 1 92 ? 13.848 5.504 1.692 1.00 45.41 92 ALA A O 1
ATOM 758 N N . ASN A 1 93 ? 12.251 5.691 3.235 1.00 45.09 93 ASN A N 1
ATOM 759 C CA . ASN A 1 93 ? 11.573 4.470 2.765 1.00 45.09 93 ASN A CA 1
ATOM 760 C C . ASN A 1 93 ? 10.036 4.501 2.844 1.00 45.09 93 ASN A C 1
ATOM 762 O O . ASN A 1 93 ? 9.431 4.247 3.888 1.00 45.09 93 ASN A O 1
ATOM 766 N N . ASP A 1 94 ? 9.394 4.686 1.688 1.00 50.31 94 ASP A N 1
ATOM 767 C CA . ASP A 1 94 ? 7.944 4.505 1.518 1.00 50.31 94 ASP A CA 1
ATOM 768 C C . ASP A 1 94 ? 7.485 3.050 1.754 1.00 50.31 94 ASP A C 1
ATOM 770 O O . ASP A 1 94 ? 6.330 2.817 2.111 1.00 50.31 94 ASP A O 1
ATOM 774 N N . GLU A 1 95 ? 8.388 2.071 1.637 1.00 47.66 95 GLU A N 1
ATOM 775 C CA . GLU A 1 95 ? 8.095 0.645 1.840 1.00 47.66 95 GLU A CA 1
ATOM 776 C C . GLU A 1 95 ? 7.768 0.316 3.315 1.00 47.66 95 GLU A C 1
ATOM 778 O O . GLU A 1 95 ? 6.891 -0.505 3.588 1.00 47.66 95 GLU A O 1
ATOM 783 N N . TYR A 1 96 ? 8.361 1.026 4.289 1.00 49.06 96 TYR A N 1
ATOM 784 C CA . TYR A 1 96 ? 8.093 0.796 5.722 1.00 49.06 96 TYR A CA 1
ATOM 785 C C . TYR A 1 96 ? 6.778 1.421 6.214 1.00 49.06 96 TYR A C 1
ATOM 787 O O . TYR A 1 96 ? 6.154 0.890 7.137 1.00 49.06 96 TYR A O 1
ATOM 795 N N . LYS A 1 97 ? 6.305 2.509 5.587 1.00 52.28 97 LYS A N 1
ATOM 796 C CA . LYS A 1 97 ? 5.004 3.128 5.920 1.00 52.28 97 LYS A CA 1
ATOM 797 C C . LYS A 1 97 ? 3.829 2.211 5.590 1.00 52.28 97 LYS A C 1
ATOM 799 O O . LYS A 1 97 ? 2.820 2.221 6.295 1.00 52.28 97 LYS A O 1
ATOM 804 N N . GLU A 1 98 ? 3.947 1.410 4.532 1.00 51.97 98 GLU A N 1
ATOM 805 C CA . GLU A 1 98 ? 2.928 0.417 4.202 1.00 51.97 98 GLU A CA 1
ATOM 806 C C . GLU A 1 98 ? 2.886 -0.695 5.258 1.00 51.97 98 GLU A C 1
ATOM 808 O O . GLU A 1 98 ? 1.809 -0.982 5.784 1.00 51.97 98 GLU A O 1
ATOM 813 N N . VAL A 1 99 ? 4.042 -1.255 5.643 1.00 54.72 99 VAL A N 1
ATOM 814 C CA . VAL A 1 99 ? 4.150 -2.329 6.655 1.00 54.72 99 VAL A CA 1
ATOM 815 C C . VAL A 1 99 ? 3.513 -1.922 7.986 1.00 54.72 99 VAL A C 1
ATOM 817 O O . VAL A 1 99 ? 2.777 -2.703 8.594 1.00 54.72 99 VAL A O 1
ATOM 820 N N . SER A 1 100 ? 3.730 -0.681 8.416 1.00 66.81 100 SER A N 1
ATOM 821 C CA . SER A 1 100 ? 3.223 -0.204 9.698 1.00 66.81 100 SER A CA 1
ATOM 822 C C . SER A 1 100 ? 1.712 0.061 9.684 1.00 66.81 100 SER A C 1
ATOM 824 O O . SER A 1 100 ? 0.998 -0.317 10.616 1.00 66.81 100 SER A O 1
ATOM 826 N N . PHE A 1 101 ? 1.174 0.594 8.584 1.00 72.06 101 PHE A N 1
ATOM 827 C CA . PHE A 1 101 ? -0.271 0.743 8.418 1.00 72.06 101 PHE A CA 1
ATOM 828 C C . PHE A 1 101 ? -0.990 -0.609 8.308 1.00 72.06 101 PHE A C 1
ATOM 830 O O . PHE A 1 101 ? -2.090 -0.771 8.845 1.00 72.06 101 PHE A O 1
ATOM 837 N N . PHE A 1 102 ? -0.370 -1.599 7.654 1.00 74.44 102 PHE A N 1
ATOM 838 C CA . PHE A 1 102 ? -0.898 -2.963 7.601 1.00 74.44 102 PHE A CA 1
ATOM 839 C C . PHE A 1 102 ? -1.066 -3.566 8.999 1.00 74.44 102 PHE A C 1
ATOM 841 O O . PHE A 1 102 ? -2.090 -4.203 9.255 1.00 74.44 102 PHE A O 1
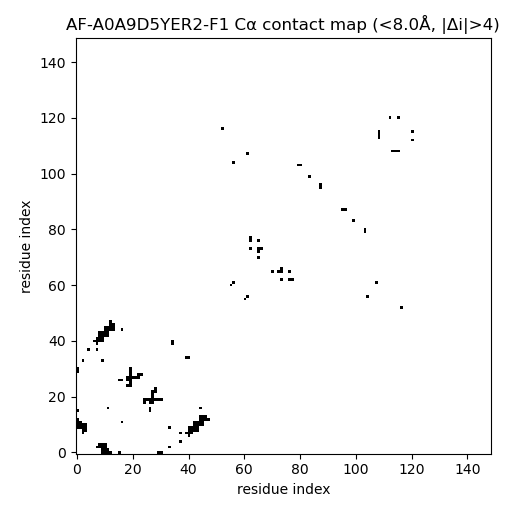ATOM 848 N N . TYR A 1 103 ? -0.113 -3.332 9.904 1.00 78.12 103 TYR A N 1
ATOM 849 C CA . TYR A 1 103 ? -0.183 -3.821 11.280 1.00 78.12 103 TYR A CA 1
ATOM 850 C C . TYR A 1 103 ? -1.369 -3.223 12.048 1.00 78.12 103 TYR A C 1
ATOM 852 O O . TYR A 1 103 ? -2.204 -3.970 12.560 1.00 78.12 103 TYR A O 1
ATOM 860 N N . VAL A 1 104 ? -1.522 -1.892 12.044 1.00 81.38 104 VAL A N 1
ATOM 861 C CA . VAL A 1 104 ? -2.652 -1.239 12.736 1.00 81.38 104 VAL A CA 1
ATOM 862 C C . VAL A 1 104 ? -3.989 -1.670 12.157 1.00 81.38 104 VAL A C 1
ATOM 864 O O . VAL A 1 104 ? -4.945 -1.921 12.890 1.00 81.38 104 VAL A O 1
ATOM 867 N N . ARG A 1 105 ? -4.061 -1.795 10.828 1.00 83.38 105 ARG A N 1
ATOM 868 C CA . ARG A 1 105 ? -5.263 -2.284 10.163 1.00 83.38 105 ARG A CA 1
ATOM 869 C C . ARG A 1 105 ? -5.596 -3.704 10.615 1.00 83.38 105 ARG A C 1
ATOM 871 O O . ARG A 1 105 ? -6.762 -3.991 10.850 1.00 83.38 105 ARG A O 1
ATOM 878 N N . ASN A 1 106 ? -4.612 -4.589 10.746 1.00 83.06 106 ASN A N 1
ATOM 879 C CA . ASN A 1 106 ? -4.854 -5.957 11.200 1.00 83.06 106 ASN A CA 1
ATOM 880 C C . ASN A 1 106 ? -5.351 -5.999 12.650 1.00 83.06 106 ASN A C 1
ATOM 882 O O . ASN A 1 106 ? -6.301 -6.728 12.924 1.00 83.06 106 ASN A O 1
ATOM 886 N N . GLU A 1 107 ? -4.786 -5.193 13.550 1.00 82.44 107 GLU A N 1
ATOM 887 C CA . GLU A 1 107 ? -5.280 -5.072 14.930 1.00 82.44 107 GLU A CA 1
ATOM 888 C C . GLU A 1 107 ? -6.716 -4.530 14.982 1.00 82.44 107 GLU A C 1
ATOM 890 O O . GLU A 1 107 ? -7.583 -5.116 15.634 1.00 82.44 107 GLU A O 1
ATOM 895 N N . PHE A 1 108 ? -7.016 -3.491 14.197 1.00 85.69 108 PHE A N 1
ATOM 896 C CA . PHE A 1 108 ? -8.380 -2.983 14.054 1.00 85.69 108 PHE A CA 1
ATOM 897 C C . PHE A 1 108 ? -9.343 -4.074 13.564 1.00 85.69 108 PHE A C 1
ATOM 899 O O . PHE A 1 108 ? -10.439 -4.227 14.096 1.00 85.69 108 PHE A O 1
ATOM 906 N N . LEU A 1 109 ? -8.939 -4.859 12.565 1.00 87.62 109 LEU A N 1
ATOM 907 C CA . LEU A 1 109 ? -9.769 -5.917 11.992 1.00 87.62 109 LEU A CA 1
ATOM 908 C C . LEU A 1 109 ? -9.987 -7.090 12.952 1.00 87.62 109 LEU A C 1
ATOM 910 O O . LEU A 1 109 ? -11.074 -7.660 12.941 1.00 87.62 109 LEU A O 1
ATOM 914 N N . LYS A 1 110 ? -9.003 -7.439 13.793 1.00 85.25 110 LYS A N 1
ATOM 915 C CA . LYS A 1 110 ? -9.170 -8.449 14.855 1.00 85.25 110 LYS A CA 1
ATOM 916 C C . LYS A 1 110 ? -10.264 -8.041 15.841 1.00 85.25 110 LYS A C 1
ATOM 918 O O . LYS A 1 110 ? -11.071 -8.875 16.240 1.00 85.25 110 LYS A O 1
ATOM 923 N N . ARG A 1 111 ? -10.297 -6.758 16.217 1.00 84.38 111 ARG A N 1
ATOM 924 C CA . ARG A 1 111 ? -11.299 -6.204 17.137 1.00 84.38 111 ARG A CA 1
ATOM 925 C C . ARG A 1 111 ? -12.660 -6.004 16.466 1.00 84.38 111 ARG A C 1
ATOM 927 O O . ARG A 1 111 ? -13.687 -6.235 17.097 1.00 84.38 111 ARG A O 1
ATOM 934 N N . TYR A 1 112 ? -12.662 -5.613 15.191 1.00 86.00 112 TYR A N 1
ATOM 935 C CA . TYR A 1 112 ? -13.859 -5.320 14.403 1.00 86.00 112 TYR A CA 1
ATOM 936 C C . TYR A 1 112 ? -13.917 -6.168 13.117 1.00 86.00 112 TYR A C 1
ATOM 938 O O . TYR A 1 112 ? -13.743 -5.652 12.001 1.00 86.00 112 TYR A O 1
ATOM 946 N N . PRO A 1 113 ? -14.202 -7.479 13.243 1.00 83.88 113 PRO A N 1
ATOM 947 C CA . PRO A 1 113 ? -14.185 -8.419 12.122 1.00 83.88 113 PRO A CA 1
ATOM 948 C C . PRO A 1 113 ? -15.280 -8.158 11.074 1.00 83.88 113 PRO A C 1
ATOM 950 O O . PRO A 1 113 ? -15.225 -8.706 9.971 1.00 83.88 113 PRO A O 1
ATOM 953 N N . GLN A 1 114 ? -16.266 -7.300 11.360 1.00 83.50 114 GLN A N 1
ATOM 954 C CA . GLN A 1 114 ? -17.274 -6.858 10.391 1.00 83.50 114 GLN A CA 1
ATOM 955 C C . GLN A 1 114 ? -16.681 -6.060 9.222 1.00 83.50 114 GLN A C 1
ATOM 957 O O . GLN A 1 114 ? -17.292 -5.999 8.158 1.00 83.50 114 GLN A O 1
ATOM 962 N N . PHE A 1 115 ? -15.490 -5.478 9.394 1.00 82.81 115 PHE A N 1
ATOM 963 C CA . PHE A 1 115 ? -14.779 -4.774 8.325 1.00 82.81 115 PHE A CA 1
ATOM 964 C C . PHE A 1 115 ? -13.783 -5.666 7.567 1.00 82.81 115 PHE A C 1
ATOM 966 O O . PHE A 1 115 ? -13.139 -5.201 6.622 1.00 82.81 115 PHE A O 1
ATOM 973 N N . MET A 1 116 ? -13.632 -6.939 7.956 1.00 83.75 116 MET A N 1
ATOM 974 C CA . MET A 1 116 ? -12.796 -7.885 7.218 1.00 83.75 116 MET A CA 1
ATOM 975 C C . MET A 1 116 ? -13.422 -8.213 5.869 1.00 83.75 116 MET A C 1
ATOM 977 O O . MET A 1 116 ? -14.631 -8.413 5.752 1.00 83.75 116 MET A O 1
ATOM 981 N N . THR A 1 117 ? -12.581 -8.343 4.845 1.00 79.12 117 THR A N 1
ATOM 982 C CA . THR A 1 117 ? -13.060 -8.858 3.565 1.00 79.12 117 THR A CA 1
ATOM 983 C C . THR A 1 117 ? -13.206 -10.379 3.633 1.00 79.12 117 THR A C 1
ATOM 985 O O . THR A 1 117 ? -12.562 -11.017 4.474 1.00 79.12 117 THR A O 1
ATOM 988 N N . PRO A 1 118 ? -14.003 -11.004 2.745 1.00 76.00 118 PRO A N 1
ATOM 989 C CA . PRO A 1 118 ? -14.144 -12.460 2.717 1.00 76.00 118 PRO A CA 1
ATOM 990 C C . PRO A 1 118 ? -12.802 -13.197 2.594 1.00 76.00 118 PRO A C 1
ATOM 992 O O . PRO A 1 118 ? -12.636 -14.279 3.150 1.00 76.00 118 PRO A O 1
ATOM 995 N N . SER A 1 119 ? -11.830 -12.600 1.89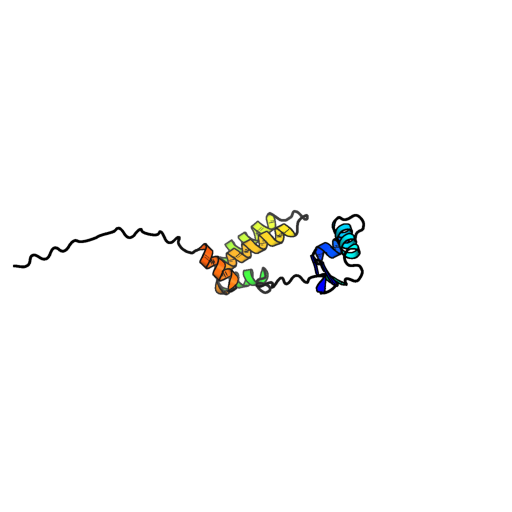8 1.00 70.31 119 SER A N 1
ATOM 996 C CA . SER A 1 119 ? -10.483 -13.158 1.757 1.00 70.31 119 SER A CA 1
ATOM 997 C C . SER A 1 119 ? -9.698 -13.140 3.067 1.00 70.31 119 SER A C 1
ATOM 999 O O . SER A 1 119 ? -8.980 -14.091 3.359 1.00 70.31 119 SER A O 1
ATOM 1001 N N . ASP A 1 120 ? -9.827 -12.080 3.861 1.00 71.56 120 ASP A N 1
ATOM 1002 C CA . ASP A 1 120 ? -9.082 -11.930 5.115 1.00 71.56 120 ASP A CA 1
ATOM 1003 C C . ASP A 1 120 ? -9.726 -12.726 6.251 1.00 71.56 120 ASP A C 1
ATOM 1005 O O . ASP A 1 120 ? -9.017 -13.290 7.079 1.00 71.56 120 ASP A O 1
ATOM 1009 N N . ARG A 1 121 ? -11.056 -12.885 6.221 1.00 71.25 121 ARG A N 1
ATOM 1010 C CA . ARG A 1 121 ? -11.772 -13.792 7.124 1.00 71.25 121 ARG A CA 1
ATOM 1011 C C . ARG A 1 121 ? -11.322 -15.244 6.940 1.00 71.25 121 ARG A C 1
ATOM 1013 O O . ARG A 1 121 ? -10.997 -15.892 7.925 1.00 71.25 121 ARG A O 1
ATOM 1020 N N . LYS A 1 122 ? -11.195 -15.716 5.692 1.00 73.50 122 LYS A N 1
ATOM 1021 C CA . LYS A 1 122 ? -10.658 -17.058 5.399 1.00 73.50 122 LYS A CA 1
ATOM 1022 C C . LYS A 1 122 ? -9.246 -17.252 5.948 1.00 73.50 122 LYS A C 1
ATOM 1024 O O . LYS A 1 122 ? -8.983 -18.267 6.573 1.00 73.50 122 LYS A O 1
ATOM 1029 N N . LYS A 1 123 ? -8.356 -16.270 5.767 1.00 70.94 123 LYS A N 1
ATOM 1030 C CA . LYS A 1 123 ? -6.994 -16.324 6.326 1.00 70.94 123 LYS A CA 1
ATOM 1031 C C . LYS A 1 123 ? -6.999 -16.356 7.852 1.00 70.94 123 LYS A C 1
ATOM 1033 O O . LYS A 1 123 ? -6.187 -17.051 8.447 1.00 70.94 123 LYS A O 1
ATOM 1038 N N . PHE A 1 124 ? -7.899 -15.604 8.481 1.00 66.88 124 PHE A N 1
ATOM 1039 C CA . PHE A 1 124 ? -8.038 -15.583 9.933 1.00 66.88 124 PHE A CA 1
ATOM 1040 C C . PHE A 1 124 ? -8.580 -16.912 10.480 1.00 66.88 124 PHE A C 1
ATOM 1042 O O . PHE A 1 124 ? -8.102 -17.388 11.504 1.00 66.88 124 PHE A O 1
ATOM 1049 N N . GLU A 1 125 ? -9.537 -17.531 9.789 1.00 68.38 125 GLU A N 1
ATOM 1050 C CA . GLU A 1 125 ? -10.070 -18.861 10.115 1.00 68.38 125 GLU A CA 1
ATOM 1051 C C . GLU A 1 125 ? -9.033 -19.967 9.883 1.00 68.38 125 GLU A C 1
ATOM 1053 O O . GLU A 1 125 ? -8.924 -20.889 10.681 1.00 68.38 125 GLU A O 1
ATOM 1058 N N . GLU A 1 126 ? -8.239 -19.867 8.819 1.00 67.06 126 GLU A N 1
ATOM 1059 C CA . GLU A 1 126 ? -7.178 -20.824 8.497 1.00 67.06 126 GLU A CA 1
ATOM 1060 C C . GLU A 1 126 ? -6.001 -20.728 9.479 1.00 67.06 126 GLU A C 1
ATOM 1062 O O . GLU A 1 126 ? -5.468 -21.755 9.891 1.00 67.06 126 GLU A O 1
ATOM 1067 N N . ALA A 1 127 ? -5.663 -19.517 9.935 1.00 61.88 127 ALA A N 1
ATOM 1068 C CA . ALA A 1 127 ? -4.649 -19.283 10.964 1.00 61.88 127 ALA A CA 1
ATOM 1069 C C . ALA A 1 127 ? -5.100 -19.673 12.385 1.00 61.88 127 ALA A C 1
ATOM 1071 O O . ALA A 1 127 ? -4.252 -19.918 13.237 1.00 61.88 127 ALA A O 1
ATOM 1072 N N . ASN A 1 128 ? -6.412 -19.730 12.645 1.00 57.81 128 ASN A N 1
ATOM 1073 C CA . ASN A 1 128 ? -6.984 -20.095 13.947 1.00 57.81 128 ASN A CA 1
ATOM 1074 C C . ASN A 1 128 ? -7.713 -21.444 13.931 1.00 57.81 128 ASN A C 1
ATOM 1076 O O . ASN A 1 128 ? -8.456 -21.747 14.867 1.00 57.81 128 ASN A O 1
ATOM 1080 N N . LYS A 1 129 ? -7.527 -22.274 12.896 1.00 47.78 129 LYS A N 1
ATOM 1081 C CA . LYS A 1 129 ? -7.978 -23.663 12.968 1.00 47.78 129 LYS A CA 1
ATOM 1082 C C . LYS A 1 129 ? -7.249 -24.314 14.146 1.00 47.78 129 LYS A C 1
ATOM 1084 O O . LYS A 1 129 ? -6.016 -24.330 14.130 1.00 47.78 129 LYS A O 1
ATOM 1089 N N . PRO A 1 130 ? -7.958 -24.856 15.155 1.00 46.72 130 PRO A N 1
ATOM 1090 C CA . PRO A 1 130 ? -7.298 -25.717 16.116 1.00 46.72 130 PRO A CA 1
ATOM 1091 C C . PRO A 1 130 ? -6.669 -26.850 15.310 1.00 46.72 130 PRO A C 1
ATOM 1093 O O . PRO A 1 130 ? -7.334 -27.439 14.451 1.00 46.72 130 PRO A O 1
ATOM 1096 N N . ALA A 1 131 ? -5.380 -27.112 15.536 1.00 47.53 131 ALA A N 1
ATOM 1097 C CA . ALA A 1 131 ? -4.776 -28.347 15.077 1.00 47.53 131 ALA A CA 1
ATOM 1098 C C . ALA A 1 131 ? -5.710 -29.461 15.556 1.00 47.53 131 ALA A C 1
ATOM 1100 O O . ALA A 1 131 ? -5.893 -29.628 16.762 1.00 47.53 131 ALA A O 1
ATOM 1101 N N . LEU A 1 132 ? -6.385 -30.143 14.626 1.00 45.31 132 LEU A N 1
ATOM 1102 C CA . LEU A 1 132 ? -7.056 -31.385 14.959 1.00 45.31 132 LEU A CA 1
ATOM 1103 C C . LEU A 1 132 ? -5.930 -32.310 15.402 1.00 45.31 132 LEU A C 1
ATOM 1105 O O . LEU A 1 132 ? -5.237 -32.903 14.578 1.00 45.31 132 LEU A O 1
ATOM 1109 N N . THR A 1 133 ? -5.719 -32.378 16.712 1.00 39.28 133 THR A N 1
ATOM 1110 C CA . THR A 1 133 ? -5.095 -33.513 17.356 1.00 39.28 133 THR A CA 1
ATOM 1111 C C . THR A 1 133 ? -5.919 -34.699 16.892 1.00 39.28 133 THR A C 1
ATOM 1113 O O . THR A 1 133 ? -7.068 -34.870 17.297 1.00 39.28 133 THR A O 1
ATOM 1116 N N . THR A 1 134 ? -5.371 -35.462 15.954 1.00 45.41 134 THR A N 1
ATOM 1117 C CA . THR A 1 134 ? -5.830 -36.806 15.646 1.00 45.41 134 THR A CA 1
ATOM 1118 C C . THR A 1 134 ?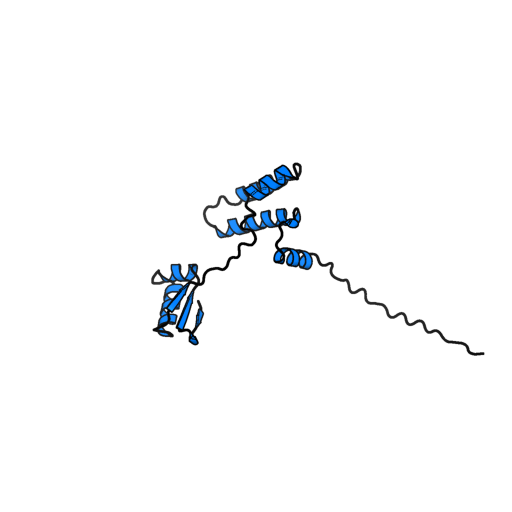 -5.661 -37.596 16.934 1.00 45.41 134 THR A C 1
ATOM 1120 O O . THR A 1 134 ? -4.592 -38.143 17.199 1.00 45.41 134 THR A O 1
ATOM 1123 N N . VAL A 1 135 ? -6.682 -37.568 17.792 1.00 42.53 135 VAL A N 1
ATOM 1124 C CA . VAL A 1 135 ? -6.807 -38.533 18.874 1.00 42.53 135 VAL A CA 1
ATOM 1125 C C . VAL A 1 135 ? -7.038 -39.849 18.154 1.00 42.53 135 VAL A C 1
ATOM 1127 O O . VAL A 1 135 ? -8.113 -40.094 17.606 1.00 42.53 135 VAL A O 1
ATOM 1130 N N . SER A 1 136 ? -5.947 -40.602 18.033 1.00 40.12 136 SER A N 1
ATOM 1131 C CA . SER A 1 136 ? -5.924 -41.973 17.554 1.00 40.12 136 SER A CA 1
ATOM 1132 C C . SER A 1 136 ? -7.036 -42.715 18.278 1.00 40.12 136 SER A C 1
ATOM 1134 O O . SER A 1 136 ? -7.038 -42.785 19.504 1.00 40.12 136 SER A O 1
ATOM 1136 N N . THR A 1 137 ? -8.031 -43.170 17.527 1.00 44.22 137 THR A N 1
ATOM 1137 C CA . THR A 1 137 ? -9.092 -44.022 18.049 1.00 44.22 137 THR A CA 1
ATOM 1138 C C . THR A 1 137 ? -8.421 -45.351 18.356 1.00 44.22 137 THR A C 1
ATOM 1140 O O . THR A 1 137 ? -8.065 -46.090 17.443 1.00 44.22 137 THR A O 1
ATOM 1143 N N . GLU A 1 138 ? -8.118 -45.570 19.633 1.00 44.72 138 GLU A N 1
ATOM 1144 C CA . GLU A 1 138 ? -7.636 -46.846 20.140 1.00 44.72 138 GLU A CA 1
ATOM 1145 C C . GLU A 1 138 ? -8.644 -47.932 19.757 1.00 44.72 138 GLU A C 1
ATOM 1147 O O . GLU A 1 138 ? -9.851 -47.801 19.974 1.00 44.72 138 GLU A O 1
ATOM 1152 N N . GLU A 1 139 ? -8.121 -48.976 19.121 1.00 50.59 139 GLU A N 1
ATOM 1153 C CA . GLU A 1 139 ? -8.805 -50.231 18.860 1.00 50.59 139 GLU A CA 1
ATOM 1154 C C . GLU A 1 139 ? -9.265 -50.819 20.200 1.00 50.59 139 GLU A C 1
ATOM 1156 O O . GLU A 1 139 ? -8.467 -51.351 20.968 1.00 50.59 139 GLU A O 1
ATOM 1161 N N . PHE A 1 140 ? -10.559 -50.710 20.490 1.00 36.66 140 PHE A N 1
ATOM 1162 C CA . PHE A 1 140 ? -11.214 -51.469 21.550 1.00 36.66 140 PHE A CA 1
ATOM 1163 C C . PHE A 1 140 ? -12.137 -52.486 20.873 1.00 36.66 140 PHE A C 1
ATOM 1165 O O . PHE A 1 140 ? -13.298 -52.216 20.572 1.00 36.66 140 PHE A O 1
ATOM 1172 N N . THR A 1 141 ? -11.578 -53.648 20.543 1.00 44.41 141 THR A N 1
ATOM 1173 C CA . THR A 1 141 ? -12.349 -54.848 20.213 1.00 44.41 141 THR A CA 1
ATOM 1174 C C . THR A 1 141 ? -12.783 -55.505 21.523 1.00 44.41 141 THR A C 1
ATOM 1176 O O . THR A 1 141 ? -11.980 -56.174 22.170 1.00 44.41 141 THR A O 1
ATOM 1179 N N . GLU A 1 142 ? -14.040 -55.315 21.928 1.00 45.59 142 GLU A N 1
ATOM 1180 C CA . GLU A 1 142 ? -14.679 -56.199 22.907 1.00 45.59 142 GLU A CA 1
ATOM 1181 C C . GLU A 1 142 ? -15.136 -57.471 22.177 1.00 45.59 142 GLU A C 1
ATOM 1183 O O . GLU A 1 142 ? -16.071 -57.449 21.375 1.00 45.59 142 GLU A O 1
ATOM 1188 N N . GLU A 1 143 ? -14.437 -58.582 22.425 1.00 44.78 143 GLU A N 1
ATOM 1189 C CA . GLU A 1 143 ? -14.911 -59.929 22.104 1.00 44.78 143 GLU A CA 1
ATOM 1190 C C . GLU A 1 143 ? -16.114 -60.256 22.998 1.00 44.78 143 GLU A C 1
ATOM 1192 O O . GLU A 1 143 ? -15.968 -60.564 24.180 1.00 44.78 143 GLU A O 1
ATOM 1197 N N . ILE A 1 144 ? -17.317 -60.215 22.426 1.00 48.94 144 ILE A N 1
ATOM 1198 C CA . ILE A 1 144 ? -18.492 -60.862 23.011 1.00 48.94 144 ILE A CA 1
ATOM 1199 C C . ILE A 1 144 ? -18.475 -62.307 22.510 1.00 48.94 144 ILE A C 1
ATOM 1201 O O . ILE A 1 144 ? -18.753 -62.573 21.341 1.00 48.94 144 ILE A O 1
ATOM 1205 N N . THR A 1 145 ? -18.095 -63.239 23.383 1.00 50.69 145 THR A N 1
ATOM 1206 C CA . THR A 1 145 ? -18.314 -64.671 23.158 1.00 50.69 145 THR A CA 1
ATOM 1207 C C . THR A 1 145 ? -19.688 -65.036 23.710 1.00 50.69 145 THR A C 1
ATOM 1209 O O . THR A 1 145 ? -19.917 -65.009 24.916 1.00 50.69 145 THR A O 1
ATOM 1212 N N . ASP A 1 146 ? -20.616 -65.337 22.801 1.00 45.00 146 ASP A N 1
ATOM 1213 C CA . ASP A 1 146 ? -21.902 -65.951 23.121 1.00 45.00 146 ASP A CA 1
ATOM 1214 C C . ASP A 1 146 ? -21.672 -67.404 23.578 1.00 45.00 146 ASP A C 1
ATOM 1216 O O . ASP A 1 146 ? -21.298 -68.272 22.784 1.00 45.00 146 ASP A O 1
ATOM 1220 N N . GLU A 1 147 ? -21.922 -67.681 24.860 1.00 49.66 147 GLU A N 1
ATOM 1221 C CA . GLU A 1 147 ? -22.244 -69.027 25.343 1.00 49.66 147 GLU A CA 1
ATOM 1222 C C . GLU A 1 147 ? -23.655 -69.388 24.855 1.00 49.66 147 GLU A C 1
ATOM 1224 O O . GLU A 1 147 ? -24.662 -68.892 25.365 1.00 49.66 147 GLU A O 1
ATOM 1229 N N . VAL A 1 148 ? -23.732 -70.265 23.853 1.00 52.56 148 VAL A N 1
ATOM 1230 C CA . VAL A 1 148 ? -24.967 -70.976 23.508 1.00 52.56 148 VAL A CA 1
ATOM 1231 C C . VAL A 1 148 ? -25.017 -72.266 24.327 1.00 52.56 148 VAL A C 1
ATOM 1233 O O . VAL A 1 148 ? -24.060 -73.041 24.331 1.00 52.56 148 VAL A O 1
ATOM 1236 N N . ALA A 1 149 ? -26.143 -72.420 25.024 1.00 40.62 149 ALA A N 1
ATOM 1237 C CA . ALA A 1 149 ? -26.564 -73.551 25.848 1.00 40.62 149 ALA A CA 1
ATOM 1238 C C . ALA A 1 149 ? -26.511 -74.927 25.160 1.00 40.62 149 ALA A C 1
ATOM 1240 O O . ALA A 1 149 ? -26.671 -74.990 23.919 1.00 40.62 149 ALA A O 1
#

pLDDT: mean 73.09, std 16.91, range [36.66, 92.0]